Protein AF-J3HZH3-F1 (afdb_monomer_lite)

Sequence (90 aa):
MSNRCGLAALVALVLFGVLPDGASAGAMAGTAVRSIASAGDAAARFQAPIGHRQPRPSDIPLAAGPSSADSELRRLDEEIDRKLVICRGC

pLDDT: mean 70.46,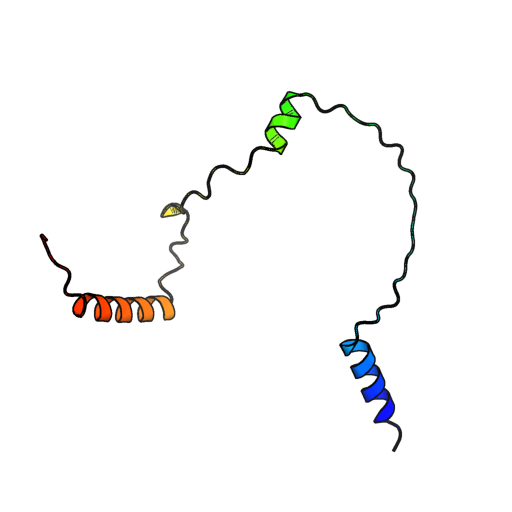 std 15.45, range [45.78, 96.56]

Secondary structure (DSSP, 8-state):
--SHHHHHHHHHHHHTT---------------------HHHHHHHT------PPPPGGGS-TT-PPPHHHHHHHHHHHHHHHH----S--

Radius of gyration: 30.52 Å; chains: 1; bounding box: 79×39×61 Å

Structure (mmCIF, N/CA/C/O backbone):
data_AF-J3HZH3-F1
#
_entry.id   AF-J3HZH3-F1
#
loop_
_atom_site.group_PDB
_atom_site.id
_atom_site.type_symbol
_atom_site.label_atom_id
_atom_site.label_alt_id
_atom_site.label_comp_id
_atom_site.label_asym_id
_atom_site.label_entity_id
_atom_site.label_seq_id
_atom_site.pdbx_PDB_ins_code
_atom_site.Cartn_x
_atom_site.Cartn_y
_atom_site.Cartn_z
_atom_site.occupancy
_atom_site.B_iso_or_equiv
_atom_site.auth_seq_id
_atom_site.auth_comp_id
_atom_site.auth_asym_id
_atom_site.auth_atom_id
_atom_site.pdbx_PDB_model_num
ATOM 1 N N . MET A 1 1 ? 54.145 19.946 19.213 1.00 52.47 1 MET A N 1
ATOM 2 C CA . MET A 1 1 ? 52.750 20.266 18.829 1.00 52.47 1 MET A CA 1
ATOM 3 C C . MET A 1 1 ? 52.731 20.769 17.385 1.00 52.47 1 MET A C 1
ATOM 5 O O . MET A 1 1 ? 52.700 21.969 17.184 1.00 52.47 1 MET A O 1
ATOM 9 N N . SER A 1 2 ? 52.814 19.879 16.384 1.00 59.69 2 SER A N 1
ATOM 10 C CA . SER A 1 2 ? 52.837 20.301 14.963 1.00 59.69 2 SER A CA 1
ATOM 11 C C . SER A 1 2 ? 52.023 19.410 14.010 1.00 59.69 2 SER A C 1
ATOM 13 O O . SER A 1 2 ? 51.904 19.704 12.831 1.00 59.69 2 SER A O 1
ATOM 15 N N . ASN A 1 3 ? 51.395 18.336 14.505 1.00 56.44 3 ASN A N 1
ATOM 16 C CA . ASN A 1 3 ? 50.717 17.363 13.629 1.00 56.44 3 ASN A CA 1
ATOM 17 C C . ASN A 1 3 ? 49.189 17.543 13.613 1.00 56.44 3 ASN A C 1
ATOM 19 O O . ASN A 1 3 ? 48.487 16.835 12.902 1.00 56.44 3 ASN A O 1
ATOM 23 N N . ARG A 1 4 ? 48.662 18.489 14.405 1.00 56.59 4 ARG A N 1
ATOM 24 C CA . ARG A 1 4 ? 47.218 18.762 14.520 1.00 56.59 4 ARG A CA 1
ATOM 25 C C . ARG A 1 4 ? 46.736 19.831 13.532 1.00 56.59 4 ARG A C 1
ATOM 27 O O . ARG A 1 4 ? 45.578 19.794 13.136 1.00 56.59 4 ARG A O 1
ATOM 34 N N . CYS A 1 5 ? 47.625 20.719 13.074 1.00 54.44 5 CYS A N 1
ATOM 35 C CA . CYS A 1 5 ? 47.285 21.729 12.065 1.00 54.44 5 CYS A CA 1
ATOM 36 C C . CYS A 1 5 ? 47.083 21.123 10.668 1.00 54.44 5 CYS A C 1
ATOM 38 O O . CYS A 1 5 ? 46.171 21.533 9.959 1.00 54.44 5 CYS A O 1
ATOM 40 N N . GLY A 1 6 ? 47.879 20.117 10.287 1.00 56.94 6 GLY A N 1
ATOM 41 C CA . GLY A 1 6 ? 47.766 19.489 8.963 1.00 56.94 6 GLY A CA 1
ATOM 42 C C . GLY A 1 6 ? 46.445 18.744 8.758 1.00 56.94 6 GLY A C 1
ATOM 43 O O . GLY A 1 6 ? 45.840 18.827 7.694 1.00 56.94 6 GLY A O 1
ATOM 44 N N . LEU A 1 7 ? 45.953 18.071 9.802 1.00 60.09 7 LEU A N 1
ATOM 45 C CA . LEU A 1 7 ? 44.710 17.302 9.730 1.00 60.09 7 LEU A CA 1
ATOM 46 C C . LEU A 1 7 ? 43.472 18.215 9.683 1.00 60.09 7 LEU A C 1
ATOM 48 O O . LEU A 1 7 ? 42.523 17.922 8.963 1.00 60.09 7 LEU A O 1
ATOM 52 N N . ALA A 1 8 ? 43.517 19.364 10.366 1.00 59.75 8 ALA A N 1
ATOM 53 C CA . ALA A 1 8 ? 42.467 20.380 10.288 1.00 59.75 8 ALA A CA 1
ATOM 54 C C . ALA A 1 8 ? 42.371 21.020 8.888 1.00 59.75 8 ALA A C 1
ATOM 56 O O . ALA A 1 8 ? 41.268 21.246 8.393 1.00 59.75 8 ALA A O 1
ATOM 57 N N . ALA A 1 9 ? 43.509 21.255 8.224 1.00 60.50 9 ALA A N 1
ATOM 58 C CA . ALA A 1 9 ? 43.538 21.814 6.872 1.00 60.50 9 ALA A CA 1
ATOM 59 C C . ALA A 1 9 ? 42.938 20.858 5.823 1.00 60.50 9 ALA A C 1
ATOM 61 O O . ALA A 1 9 ? 42.200 21.301 4.946 1.00 60.50 9 ALA A O 1
ATOM 62 N N . LEU A 1 10 ? 43.190 19.548 5.940 1.00 59.12 10 LEU A N 1
ATOM 63 C CA . LEU A 1 10 ? 42.619 18.541 5.034 1.00 59.12 10 LEU A CA 1
ATOM 64 C C . LEU A 1 10 ? 41.102 18.386 5.212 1.00 59.12 10 LEU A C 1
ATOM 66 O O . LEU A 1 10 ? 40.377 18.296 4.225 1.00 59.12 10 LEU A O 1
ATOM 70 N N . VAL A 1 11 ? 40.609 18.412 6.454 1.00 63.09 11 VAL A N 1
ATOM 71 C CA . VAL A 1 11 ? 39.166 18.350 6.748 1.00 63.09 11 VAL A CA 1
ATOM 72 C C . VAL A 1 11 ? 38.433 19.579 6.199 1.00 63.09 11 VAL A C 1
ATOM 74 O O . VAL A 1 11 ? 37.355 19.440 5.623 1.00 63.09 11 VAL A O 1
ATOM 77 N N . ALA A 1 12 ? 39.033 20.769 6.302 1.00 60.28 12 ALA A N 1
ATOM 78 C CA . ALA A 1 12 ? 38.468 21.990 5.729 1.00 60.28 12 ALA A CA 1
ATOM 79 C C . ALA A 1 12 ? 38.388 21.939 4.192 1.00 60.28 12 ALA A C 1
ATOM 81 O O . ALA A 1 12 ? 37.395 22.378 3.617 1.00 60.28 12 ALA A O 1
ATOM 82 N N . LEU A 1 13 ? 39.388 21.353 3.528 1.00 59.28 13 LEU A N 1
ATOM 83 C CA . LEU A 1 13 ? 39.429 21.230 2.066 1.00 59.28 13 LEU A CA 1
ATOM 84 C C . LEU A 1 13 ? 38.368 20.250 1.526 1.00 59.28 13 LEU A C 1
ATOM 86 O O . LEU A 1 13 ? 37.795 20.495 0.468 1.00 59.28 13 LEU A O 1
ATOM 90 N N . VAL A 1 14 ? 38.053 19.187 2.279 1.00 60.84 14 VAL A N 1
ATOM 91 C CA . VAL A 1 14 ? 36.988 18.221 1.940 1.00 60.84 14 VAL A CA 1
ATOM 92 C C . VAL A 1 14 ? 35.589 18.802 2.188 1.00 60.84 14 VAL A C 1
ATOM 94 O O . VAL A 1 14 ? 34.691 18.586 1.379 1.00 60.84 14 VAL A O 1
ATOM 97 N N . LEU A 1 15 ? 35.395 19.565 3.271 1.00 59.84 15 LEU A N 1
ATOM 98 C CA . LEU A 1 15 ? 34.092 20.153 3.625 1.00 59.84 15 LEU A CA 1
ATOM 99 C C . LEU A 1 15 ? 33.684 21.338 2.738 1.00 59.84 15 LEU A C 1
ATOM 101 O O . LEU A 1 15 ? 32.491 21.560 2.553 1.00 59.84 15 LEU A O 1
ATOM 105 N N . PHE A 1 16 ? 34.645 22.085 2.186 1.00 58.03 16 PHE A N 1
ATOM 106 C CA . PHE A 1 16 ? 34.367 23.250 1.335 1.00 58.03 16 PHE A CA 1
ATOM 107 C C . PHE A 1 16 ? 34.353 22.957 -0.171 1.00 58.03 16 PHE A C 1
ATOM 109 O O . PHE A 1 16 ? 34.134 23.878 -0.954 1.00 58.03 16 PHE A O 1
ATOM 116 N N . GLY A 1 17 ? 34.546 21.702 -0.594 1.00 57.31 17 GLY A N 1
ATOM 117 C CA . GLY A 1 17 ? 34.285 21.279 -1.976 1.00 57.31 17 GLY A CA 1
ATOM 118 C C . GLY A 1 17 ? 35.064 22.038 -3.058 1.00 57.31 17 GLY A C 1
ATOM 119 O O . GLY A 1 17 ? 34.612 22.092 -4.199 1.00 57.31 17 GLY A O 1
ATOM 120 N N . VAL A 1 18 ? 36.221 22.626 -2.735 1.00 58.56 18 VAL A N 1
ATOM 121 C CA . VAL A 1 18 ? 37.058 23.312 -3.727 1.00 58.56 18 VAL A CA 1
ATOM 122 C C . VAL A 1 18 ? 37.910 22.267 -4.441 1.00 58.56 18 VAL A C 1
ATOM 124 O O . VAL A 1 18 ? 39.077 22.052 -4.114 1.00 58.56 18 VAL A O 1
ATOM 127 N N . LEU A 1 19 ? 37.307 21.579 -5.409 1.00 56.31 19 LEU A N 1
ATOM 128 C CA . LEU A 1 19 ? 38.079 20.910 -6.447 1.00 56.31 19 LEU A CA 1
ATOM 129 C C . LEU A 1 19 ? 38.655 22.000 -7.368 1.00 56.31 19 LEU A C 1
ATOM 131 O O . LEU A 1 19 ? 37.912 22.892 -7.778 1.00 56.31 19 LEU A O 1
ATOM 135 N N . PRO A 1 20 ? 39.950 21.964 -7.724 1.00 54.94 20 PRO A N 1
ATOM 136 C CA . PRO A 1 20 ? 40.427 22.736 -8.857 1.00 54.94 20 PRO A CA 1
ATOM 137 C C . PRO A 1 20 ? 39.758 22.181 -10.120 1.00 54.94 20 PRO A C 1
ATOM 139 O O . PRO A 1 20 ? 40.003 21.039 -10.514 1.00 54.94 20 PRO A O 1
ATOM 142 N N . ASP A 1 21 ? 38.895 22.994 -10.725 1.00 49.25 21 ASP A N 1
ATOM 143 C CA . ASP A 1 21 ? 38.297 22.762 -12.037 1.00 49.25 21 ASP A CA 1
ATOM 144 C C . ASP A 1 21 ? 39.418 22.659 -13.084 1.00 49.25 21 ASP A C 1
ATOM 146 O O . ASP A 1 21 ? 39.940 23.648 -13.604 1.00 49.25 21 ASP A O 1
ATOM 150 N N . GLY A 1 22 ? 39.851 21.431 -13.357 1.00 51.28 22 GLY A N 1
ATOM 151 C CA . GLY A 1 22 ? 40.757 21.106 -14.449 1.00 51.28 22 GLY A CA 1
ATOM 152 C C . GLY A 1 22 ? 40.008 21.151 -15.776 1.00 51.28 22 GLY A C 1
ATOM 153 O O . GLY A 1 22 ? 39.707 20.110 -16.356 1.00 51.28 22 GLY A O 1
ATOM 154 N N . ALA A 1 23 ? 39.699 22.351 -16.264 1.00 49.34 23 ALA A N 1
ATOM 155 C CA . ALA A 1 23 ? 39.118 22.555 -17.585 1.00 49.34 23 ALA A CA 1
ATOM 156 C C . ALA A 1 23 ? 40.157 22.243 -18.679 1.00 49.34 23 ALA A C 1
ATOM 158 O O . ALA A 1 23 ? 40.923 23.106 -19.100 1.00 49.34 23 ALA A O 1
ATOM 159 N N . SER A 1 24 ? 40.176 21.003 -19.172 1.00 51.50 24 SER A N 1
ATOM 160 C CA . SER A 1 24 ? 40.774 20.685 -20.473 1.00 51.50 24 SER A CA 1
ATOM 161 C C . SER A 1 24 ? 39.666 20.632 -21.525 1.00 51.50 24 SER A C 1
ATOM 163 O O . SER A 1 24 ? 39.021 19.612 -21.755 1.00 51.50 24 SER A O 1
ATOM 165 N N . ALA A 1 25 ? 39.414 21.778 -22.159 1.00 45.97 25 ALA A N 1
ATOM 166 C CA . ALA A 1 25 ? 38.557 21.869 -23.333 1.00 45.97 25 ALA A CA 1
ATOM 167 C C . ALA A 1 25 ? 39.287 21.268 -24.547 1.00 45.97 25 ALA A C 1
ATOM 169 O O . ALA A 1 25 ? 39.933 21.969 -25.324 1.00 45.97 25 ALA A O 1
ATOM 170 N N . GLY A 1 26 ? 39.204 19.948 -24.705 1.00 51.94 26 GLY A N 1
ATOM 171 C CA . GLY A 1 26 ? 39.555 19.271 -25.949 1.00 51.94 26 GLY A CA 1
ATOM 172 C C . GLY A 1 26 ? 38.462 19.500 -26.990 1.00 51.94 26 GLY A C 1
ATOM 173 O O . GLY A 1 26 ? 37.506 18.733 -27.067 1.00 51.94 26 GLY A O 1
ATOM 174 N N . ALA A 1 27 ? 38.584 20.558 -27.792 1.00 45.78 27 ALA A N 1
ATOM 175 C CA . ALA A 1 27 ? 37.708 20.784 -28.937 1.00 45.78 27 ALA A CA 1
ATOM 176 C C . ALA A 1 27 ? 38.092 19.830 -30.084 1.00 45.78 27 ALA A C 1
ATOM 178 O O . ALA A 1 27 ? 38.858 20.180 -30.978 1.00 45.78 27 ALA A O 1
ATOM 179 N N . MET A 1 28 ? 37.557 18.608 -30.068 1.00 51.22 28 MET A N 1
ATOM 180 C CA . MET A 1 28 ? 37.504 17.773 -31.269 1.00 51.22 28 MET A CA 1
ATOM 181 C C . MET A 1 28 ? 36.356 18.289 -32.138 1.00 51.22 28 MET A C 1
ATOM 183 O O . MET A 1 28 ? 35.187 17.990 -31.895 1.00 51.22 28 MET A O 1
ATOM 187 N N . ALA A 1 29 ? 36.693 19.096 -33.145 1.00 49.09 29 ALA A N 1
ATOM 188 C CA . ALA A 1 29 ? 35.780 19.483 -34.211 1.00 49.09 29 ALA A CA 1
ATOM 189 C C . ALA A 1 29 ? 35.465 18.253 -35.080 1.00 49.09 29 ALA A C 1
ATOM 191 O O . ALA A 1 29 ? 36.042 18.044 -36.143 1.00 49.09 29 ALA A O 1
ATOM 192 N N . GLY A 1 30 ? 34.559 17.405 -34.595 1.00 49.78 30 GLY A N 1
ATOM 193 C CA . GLY A 1 30 ? 33.944 16.356 -35.392 1.00 49.78 30 GLY A CA 1
ATOM 194 C C . GLY A 1 30 ? 32.975 16.991 -36.381 1.00 49.78 30 GLY A C 1
ATOM 195 O O . GLY A 1 30 ? 31.970 17.581 -35.983 1.00 49.78 30 GLY A O 1
ATOM 196 N N . THR A 1 31 ? 33.275 16.889 -37.674 1.00 54.06 31 THR A N 1
ATOM 197 C CA . THR A 1 31 ? 32.358 17.255 -38.755 1.00 54.06 31 THR A CA 1
ATOM 198 C C . THR A 1 31 ? 31.087 16.414 -38.632 1.00 54.06 31 THR A C 1
ATOM 200 O O . THR A 1 31 ? 31.048 15.249 -39.022 1.00 54.06 31 THR A O 1
ATOM 203 N N . ALA A 1 32 ? 30.043 16.992 -38.042 1.00 55.69 32 ALA A N 1
ATOM 204 C CA . ALA A 1 32 ? 28.759 16.332 -37.885 1.00 55.69 32 ALA A CA 1
ATOM 205 C C . ALA A 1 32 ? 28.037 16.287 -39.238 1.00 55.69 32 ALA A C 1
ATOM 207 O O . ALA A 1 32 ? 27.401 17.256 -39.658 1.00 55.69 32 ALA A O 1
ATOM 208 N N . VAL A 1 33 ? 28.111 15.141 -39.916 1.00 56.91 33 VAL A N 1
ATOM 209 C CA . VAL A 1 33 ? 27.163 14.797 -40.978 1.00 56.91 33 VAL A CA 1
ATOM 210 C C . VAL A 1 33 ? 25.786 14.683 -40.324 1.00 56.91 33 VAL A C 1
ATOM 212 O O . VAL A 1 33 ? 25.487 13.719 -39.620 1.00 56.91 33 VAL A O 1
ATOM 215 N N . ARG A 1 34 ? 24.942 15.702 -40.514 1.00 60.16 34 ARG A N 1
ATOM 216 C CA . ARG A 1 34 ? 23.535 15.655 -40.111 1.00 60.16 34 ARG A CA 1
ATOM 217 C C . ARG A 1 34 ? 22.799 14.696 -41.042 1.00 60.16 34 ARG A C 1
ATOM 219 O O . ARG A 1 34 ? 22.390 15.079 -42.133 1.00 60.16 34 ARG A O 1
ATOM 226 N N . SER A 1 35 ? 22.621 13.455 -40.597 1.00 65.94 35 SER A N 1
ATOM 227 C CA . SER A 1 35 ? 21.622 12.570 -41.190 1.00 65.94 35 SER A CA 1
ATOM 228 C C . SER A 1 35 ? 20.239 13.130 -40.860 1.00 65.94 35 SER A C 1
ATOM 230 O O . SER A 1 35 ? 19.886 13.315 -39.692 1.00 65.94 35 SER A O 1
ATOM 232 N N . ILE A 1 36 ? 19.486 13.481 -41.900 1.00 61.31 36 ILE A N 1
ATOM 233 C CA . ILE A 1 36 ? 18.111 13.960 -41.790 1.00 61.31 36 ILE A CA 1
ATOM 234 C C . ILE A 1 36 ? 17.273 12.743 -41.405 1.00 61.31 36 ILE A C 1
ATOM 236 O O . ILE A 1 36 ? 17.022 11.864 -42.227 1.00 61.31 36 ILE A O 1
ATOM 240 N N . ALA A 1 37 ? 16.906 12.647 -40.128 1.00 62.47 37 ALA A N 1
ATOM 241 C CA . ALA A 1 37 ? 16.017 11.596 -39.662 1.00 62.47 37 ALA A CA 1
ATOM 242 C C . ALA A 1 37 ? 14.699 11.662 -40.448 1.00 62.47 37 ALA A C 1
ATOM 244 O O . ALA A 1 37 ? 14.070 12.719 -40.524 1.00 62.47 37 ALA A O 1
ATOM 245 N N . SER A 1 38 ? 14.302 10.534 -41.039 1.00 61.50 38 SER A N 1
ATOM 246 C CA . SER A 1 38 ? 13.021 10.389 -41.730 1.00 61.50 38 SER A CA 1
ATOM 247 C C . SER A 1 38 ? 11.876 10.769 -40.785 1.00 61.50 38 SER A C 1
ATOM 249 O O . SER A 1 38 ? 11.911 10.433 -39.602 1.00 61.50 38 SER A O 1
ATOM 251 N N . ALA A 1 39 ? 10.860 11.470 -41.292 1.00 60.00 39 ALA A N 1
ATOM 252 C CA . ALA A 1 39 ? 9.766 12.042 -40.498 1.00 60.00 39 ALA A CA 1
ATOM 253 C C . ALA A 1 39 ? 9.015 11.018 -39.615 1.00 60.00 39 ALA A C 1
ATOM 255 O O . ALA A 1 39 ? 8.439 11.399 -38.598 1.00 60.00 39 ALA A O 1
ATOM 256 N N . GLY A 1 40 ? 9.067 9.721 -39.947 1.00 57.38 40 GLY A N 1
ATOM 257 C CA . GLY A 1 40 ? 8.504 8.649 -39.114 1.00 57.38 40 GLY A CA 1
ATOM 258 C C . GLY A 1 40 ? 9.272 8.392 -37.811 1.00 57.38 40 GLY A C 1
ATOM 259 O O . GLY A 1 40 ? 8.700 7.934 -36.828 1.00 57.38 40 GLY A O 1
ATOM 260 N N . ASP A 1 41 ? 10.552 8.746 -37.776 1.00 56.47 41 ASP A N 1
ATOM 261 C CA . ASP A 1 41 ? 11.464 8.460 -36.672 1.00 56.47 41 ASP A CA 1
ATOM 262 C C . ASP A 1 41 ? 11.456 9.580 -35.616 1.00 56.47 41 ASP A C 1
ATOM 264 O O . ASP A 1 41 ? 11.799 9.365 -34.457 1.00 56.47 41 ASP A O 1
ATOM 268 N N . ALA A 1 42 ? 11.020 10.789 -35.991 1.00 59.97 42 ALA A N 1
ATOM 269 C CA . ALA A 1 42 ? 10.837 11.907 -35.067 1.00 59.97 42 ALA A CA 1
ATOM 270 C C . ALA A 1 42 ? 9.601 11.718 -34.172 1.00 59.97 42 ALA A C 1
ATOM 272 O O . ALA A 1 42 ? 9.647 12.064 -32.995 1.00 59.97 42 ALA A O 1
ATOM 273 N N . ALA A 1 43 ? 8.523 11.126 -34.699 1.00 60.66 43 ALA A N 1
ATOM 274 C CA . ALA A 1 43 ? 7.284 10.904 -33.951 1.00 60.66 43 ALA A CA 1
ATOM 275 C C . ALA A 1 43 ? 7.456 9.893 -32.799 1.00 60.66 43 ALA A C 1
ATOM 277 O O . ALA A 1 43 ? 6.917 10.098 -31.715 1.00 60.66 43 ALA A O 1
ATOM 278 N N . ALA A 1 44 ? 8.271 8.850 -32.993 1.00 62.12 44 ALA A N 1
ATOM 279 C CA . ALA A 1 44 ? 8.533 7.831 -31.973 1.00 62.12 44 ALA A CA 1
ATOM 280 C C . ALA A 1 44 ? 9.387 8.340 -30.793 1.00 62.12 44 ALA A C 1
ATOM 282 O O . ALA A 1 44 ? 9.286 7.817 -29.686 1.00 62.12 44 ALA A O 1
ATOM 283 N N . ARG A 1 45 ? 10.210 9.380 -30.998 1.00 65.25 45 ARG A N 1
ATOM 284 C CA . ARG A 1 45 ? 11.126 9.929 -29.973 1.00 65.25 45 ARG A CA 1
ATOM 285 C C . ARG A 1 45 ? 10.429 10.776 -28.909 1.00 65.25 45 ARG A C 1
ATOM 287 O O . ARG A 1 45 ? 10.992 10.975 -27.838 1.00 65.25 45 ARG A O 1
ATOM 294 N N . PHE A 1 46 ? 9.233 11.284 -29.206 1.00 71.44 46 PHE A N 1
ATOM 295 C CA . PHE A 1 46 ? 8.456 12.144 -28.304 1.00 71.44 46 PHE A CA 1
ATOM 296 C C . PHE A 1 46 ? 7.248 11.435 -27.688 1.00 71.44 46 PHE A C 1
ATOM 298 O O . PHE A 1 46 ? 6.473 12.054 -26.958 1.00 71.44 46 PHE A O 1
ATOM 305 N N . GLN A 1 47 ? 7.072 10.140 -27.957 1.00 74.06 47 GLN A N 1
ATOM 306 C CA . GLN A 1 47 ? 6.006 9.374 -27.338 1.00 74.06 47 GLN A CA 1
ATOM 307 C C . GLN A 1 47 ? 6.418 9.004 -25.911 1.00 74.06 47 GLN A C 1
ATOM 309 O O . GLN A 1 47 ? 7.272 8.144 -25.699 1.00 74.06 47 GLN A O 1
ATOM 314 N N . ALA A 1 48 ? 5.818 9.676 -24.923 1.00 74.62 48 ALA A N 1
ATOM 315 C CA . ALA A 1 48 ? 5.993 9.309 -23.524 1.00 74.62 48 ALA A CA 1
ATOM 316 C C . ALA A 1 48 ? 5.614 7.826 -23.338 1.00 74.62 48 ALA A C 1
ATOM 318 O O . ALA A 1 48 ? 4.613 7.393 -23.922 1.00 74.62 48 ALA A O 1
ATOM 319 N N . PRO A 1 49 ? 6.375 7.041 -22.552 1.00 74.38 49 PRO A N 1
ATOM 320 C CA . PRO A 1 49 ? 6.063 5.639 -22.313 1.00 74.38 49 PRO A CA 1
ATOM 321 C C . PRO A 1 49 ? 4.622 5.490 -21.815 1.00 74.38 49 PRO A C 1
ATOM 323 O O . PRO A 1 49 ? 4.283 5.902 -20.704 1.00 74.38 49 PRO A O 1
ATOM 326 N N . ILE A 1 50 ? 3.752 4.921 -22.650 1.00 71.44 50 ILE A N 1
ATOM 327 C CA . ILE A 1 50 ? 2.368 4.665 -22.262 1.00 71.44 50 ILE A CA 1
ATOM 328 C C . ILE A 1 50 ? 2.354 3.387 -21.431 1.00 71.44 50 ILE A C 1
ATOM 330 O O . ILE A 1 50 ? 2.461 2.280 -21.957 1.00 71.44 50 ILE A O 1
ATOM 334 N N . GLY A 1 51 ? 2.178 3.560 -20.123 1.00 68.12 51 GLY A N 1
ATOM 335 C CA . GLY A 1 51 ? 1.843 2.483 -19.204 1.00 68.12 51 GLY A CA 1
ATOM 336 C C . GLY A 1 51 ? 2.906 2.229 -18.148 1.00 68.12 51 GLY A C 1
ATOM 337 O O . GLY A 1 51 ? 3.719 1.321 -18.286 1.00 68.12 51 GLY A O 1
ATOM 338 N N . HIS A 1 52 ? 2.769 2.900 -17.004 1.00 70.81 52 HIS A N 1
ATOM 339 C CA . HIS A 1 52 ? 3.007 2.208 -15.738 1.00 70.81 52 HIS A CA 1
ATOM 340 C C . HIS A 1 52 ? 1.860 1.210 -15.569 1.00 70.81 52 HIS A C 1
ATOM 342 O O . HIS A 1 52 ? 0.874 1.480 -14.882 1.00 70.81 52 HIS A O 1
ATOM 348 N N . ARG A 1 53 ? 1.910 0.093 -16.310 1.00 80.19 53 ARG A N 1
ATOM 349 C CA 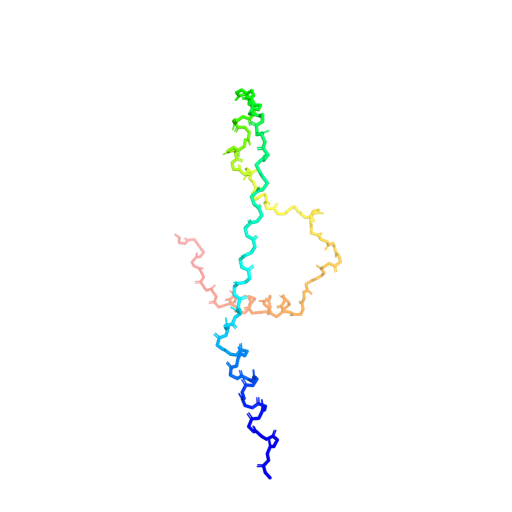. ARG A 1 53 ? 0.956 -0.985 -16.056 1.00 80.19 53 ARG A CA 1
ATOM 350 C C . ARG A 1 53 ? 1.195 -1.437 -14.621 1.00 80.19 53 ARG A C 1
ATOM 352 O O . ARG A 1 53 ? 2.340 -1.642 -14.229 1.00 80.19 53 ARG A O 1
ATOM 359 N N . GLN A 1 54 ? 0.117 -1.551 -13.852 1.00 84.75 54 GLN A N 1
ATOM 360 C CA . GLN A 1 54 ? 0.187 -2.169 -12.535 1.00 84.75 54 GLN A CA 1
ATOM 361 C C . GLN A 1 54 ? 0.780 -3.579 -12.697 1.00 84.75 54 GLN 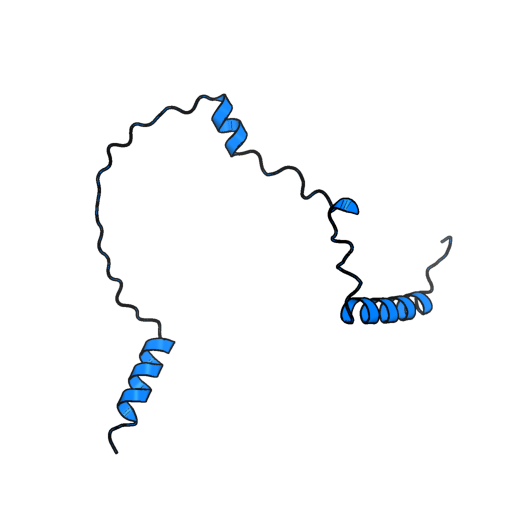A C 1
ATOM 363 O O . GLN A 1 54 ? 0.369 -4.275 -13.638 1.00 84.75 54 GLN A O 1
ATOM 368 N N . PRO A 1 55 ? 1.741 -3.982 -11.845 1.00 87.00 55 PRO A N 1
ATOM 369 C CA . PRO A 1 55 ? 2.309 -5.321 -11.885 1.00 87.00 55 PRO A CA 1
ATOM 370 C C . PRO A 1 55 ? 1.200 -6.365 -11.857 1.00 87.00 55 PRO A C 1
ATOM 372 O O . PRO A 1 55 ? 0.271 -6.296 -11.048 1.00 87.00 55 PRO A O 1
ATOM 375 N N . ARG A 1 56 ? 1.277 -7.335 -12.762 1.00 86.12 56 ARG A N 1
ATOM 376 C CA . ARG A 1 56 ? 0.419 -8.513 -12.707 1.00 86.12 56 ARG A CA 1
ATOM 377 C C . ARG A 1 56 ? 0.928 -9.434 -11.599 1.00 86.12 56 ARG A C 1
ATOM 379 O O . ARG A 1 56 ? 2.107 -9.387 -11.261 1.00 86.12 56 ARG A O 1
ATOM 386 N N . PRO A 1 57 ? 0.093 -10.352 -11.089 1.00 83.44 57 PRO A N 1
ATOM 387 C CA . PRO A 1 57 ? 0.553 -11.357 -10.132 1.00 83.44 57 PRO A CA 1
ATOM 388 C C . PRO A 1 57 ? 1.758 -12.177 -10.628 1.00 83.44 57 PRO A C 1
ATOM 390 O O . PRO A 1 57 ? 2.588 -12.577 -9.825 1.00 83.44 57 PRO A O 1
ATOM 393 N N . SER A 1 58 ? 1.884 -12.384 -11.946 1.00 84.31 58 SER A N 1
ATOM 394 C CA . SER A 1 58 ? 3.041 -13.038 -12.581 1.00 84.31 58 SER A CA 1
ATOM 395 C C . SER A 1 58 ? 4.343 -12.240 -12.498 1.00 84.31 58 SER A C 1
ATOM 397 O O . SER A 1 58 ? 5.416 -12.817 -12.639 1.00 84.31 58 SER A O 1
ATOM 399 N N . ASP A 1 59 ? 4.246 -10.925 -12.312 1.00 84.94 59 ASP A N 1
ATOM 400 C CA . ASP A 1 59 ? 5.380 -10.001 -12.298 1.00 84.94 59 ASP A CA 1
ATOM 401 C C . ASP A 1 59 ? 5.956 -9.851 -10.876 1.00 84.94 59 ASP A C 1
ATOM 403 O O . ASP A 1 59 ? 7.008 -9.241 -10.688 1.00 84.94 59 ASP A O 1
ATOM 407 N N . ILE A 1 60 ? 5.272 -10.414 -9.871 1.00 82.38 60 ILE A N 1
ATOM 408 C CA . ILE A 1 60 ? 5.682 -10.413 -8.467 1.00 82.38 60 ILE A CA 1
ATOM 409 C C . ILE A 1 60 ? 6.399 -11.740 -8.169 1.00 82.38 60 ILE A C 1
ATOM 411 O O . ILE A 1 60 ? 5.805 -12.808 -8.336 1.00 82.38 60 ILE A O 1
ATOM 415 N N . PRO A 1 61 ? 7.662 -11.722 -7.705 1.00 84.31 61 PRO A N 1
ATOM 416 C CA . PRO A 1 61 ? 8.366 -12.943 -7.331 1.00 84.31 61 PRO A CA 1
ATOM 417 C C . PRO A 1 61 ? 7.628 -13.702 -6.218 1.00 84.31 61 PRO A C 1
ATOM 419 O O . PRO A 1 61 ? 7.449 -13.171 -5.127 1.00 84.31 61 PRO A O 1
ATOM 422 N N . LEU A 1 62 ? 7.270 -14.974 -6.443 1.00 73.25 62 LEU A N 1
ATOM 423 C CA . LEU A 1 62 ? 6.590 -15.807 -5.429 1.00 73.25 62 LEU A CA 1
ATOM 424 C C . LEU A 1 62 ? 7.417 -16.000 -4.144 1.00 73.25 62 LEU A C 1
ATOM 426 O O . LEU A 1 62 ? 6.863 -16.289 -3.089 1.00 73.25 62 LEU A O 1
ATOM 430 N N . ALA A 1 63 ? 8.741 -15.861 -4.235 1.00 71.94 63 ALA A N 1
ATOM 431 C CA . ALA A 1 63 ? 9.649 -15.977 -3.096 1.00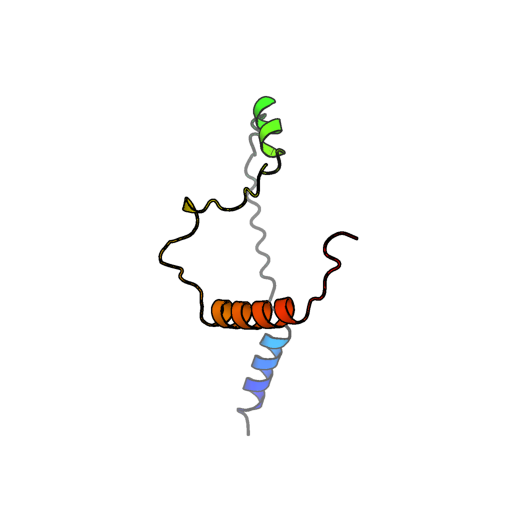 71.94 63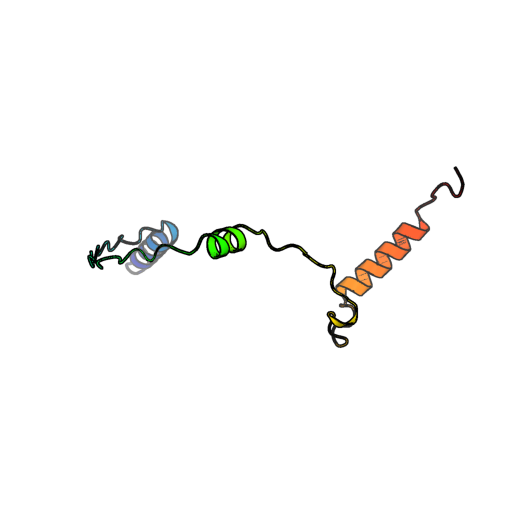 ALA A CA 1
ATOM 432 C C . ALA A 1 63 ? 9.648 -14.732 -2.188 1.00 71.94 63 ALA A C 1
ATOM 434 O O . ALA A 1 63 ? 10.152 -14.799 -1.068 1.00 71.94 63 ALA A O 1
ATOM 435 N N . ALA A 1 64 ? 9.081 -13.611 -2.645 1.00 70.12 64 ALA A N 1
ATOM 436 C CA . ALA A 1 64 ? 8.868 -12.430 -1.822 1.00 70.12 64 ALA A CA 1
ATOM 437 C C . ALA A 1 64 ? 7.585 -12.629 -1.001 1.00 70.12 64 ALA A C 1
ATOM 439 O O . ALA A 1 64 ? 6.531 -12.071 -1.296 1.00 70.12 64 ALA A O 1
ATOM 440 N N . GLY A 1 65 ? 7.662 -13.495 0.012 1.00 74.38 65 GLY A N 1
ATOM 441 C CA . GLY A 1 65 ? 6.649 -13.527 1.062 1.00 74.38 65 GLY A CA 1
ATOM 442 C C . GLY A 1 65 ? 6.564 -12.170 1.779 1.00 74.38 65 GLY A C 1
ATOM 443 O O . GLY A 1 65 ? 7.484 -11.355 1.656 1.00 74.38 65 GLY A O 1
ATOM 444 N N . PRO A 1 66 ? 5.484 -11.911 2.534 1.00 78.44 66 PRO A N 1
ATOM 445 C CA . PRO A 1 66 ? 5.357 -10.671 3.290 1.00 78.44 66 PRO A CA 1
ATOM 446 C C . PRO A 1 66 ? 6.538 -10.527 4.251 1.00 78.44 66 PRO A C 1
ATOM 448 O O . PRO A 1 66 ? 6.898 -11.466 4.967 1.00 78.44 66 PRO A O 1
ATOM 451 N N . SER A 1 67 ? 7.144 -9.344 4.267 1.00 88.12 67 SER A N 1
ATOM 452 C CA . SER A 1 67 ? 8.178 -9.014 5.237 1.00 88.12 67 SER A CA 1
ATOM 453 C C . SER A 1 67 ? 7.597 -8.964 6.659 1.00 88.12 67 SER A C 1
ATOM 455 O O . SER A 1 67 ? 6.378 -8.953 6.877 1.00 88.12 67 SER A O 1
ATOM 457 N N . SER A 1 68 ? 8.471 -8.912 7.668 1.00 90.12 68 SER A N 1
ATOM 458 C CA . SER A 1 68 ? 8.038 -8.667 9.049 1.00 90.12 68 SER A CA 1
ATOM 459 C C . SER A 1 68 ? 7.289 -7.337 9.178 1.00 90.12 68 SER A C 1
ATOM 461 O O . SER A 1 68 ? 6.293 -7.274 9.896 1.00 90.12 68 SER A O 1
ATOM 463 N N . ALA A 1 69 ? 7.717 -6.315 8.430 1.00 91.62 69 ALA A N 1
ATOM 464 C CA . ALA A 1 69 ? 7.049 -5.021 8.367 1.00 91.62 69 ALA A CA 1
ATOM 465 C C . ALA A 1 69 ? 5.646 -5.133 7.749 1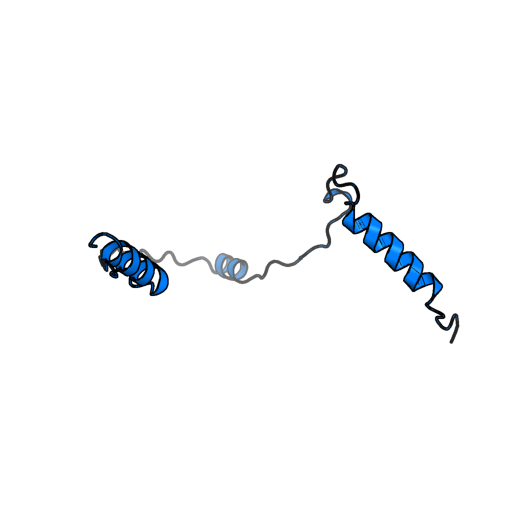.00 91.62 69 ALA A C 1
ATOM 467 O O . ALA A 1 69 ? 4.693 -4.611 8.318 1.00 91.62 69 ALA A O 1
ATOM 468 N N . ASP A 1 70 ? 5.483 -5.883 6.653 1.00 92.50 70 ASP A N 1
ATOM 469 C CA . ASP A 1 70 ? 4.162 -6.109 6.040 1.00 92.50 70 ASP A CA 1
ATOM 470 C C . ASP A 1 70 ? 3.210 -6.831 7.000 1.00 92.50 70 ASP A C 1
ATOM 472 O O . ASP A 1 70 ? 2.016 -6.540 7.058 1.00 92.50 70 ASP A O 1
ATOM 476 N N . SER A 1 71 ? 3.742 -7.759 7.798 1.00 92.31 71 SER A N 1
ATOM 477 C CA . SER A 1 71 ? 2.965 -8.486 8.804 1.00 92.31 71 SER A CA 1
ATOM 478 C C . SER A 1 71 ? 2.496 -7.579 9.944 1.00 92.31 71 SER A C 1
ATOM 480 O O . SER A 1 71 ? 1.377 -7.731 10.434 1.00 92.31 71 SER A O 1
ATOM 482 N N . GLU A 1 72 ? 3.339 -6.639 10.373 1.00 95.62 72 GLU A N 1
ATOM 483 C CA . GLU A 1 72 ? 2.991 -5.638 11.383 1.00 95.62 72 GLU A CA 1
ATOM 484 C C . GLU A 1 72 ? 1.956 -4.644 10.850 1.00 95.62 72 GLU A C 1
ATOM 486 O O . GLU A 1 72 ? 0.939 -4.418 11.505 1.00 95.62 72 GLU A O 1
ATOM 491 N N . LEU A 1 73 ? 2.151 -4.139 9.627 1.00 96.44 73 LEU A N 1
ATOM 492 C CA . LEU A 1 73 ? 1.186 -3.271 8.951 1.00 96.44 73 LEU A CA 1
ATOM 493 C C . LEU A 1 73 ? -0.187 -3.933 8.857 1.00 96.44 73 LEU A C 1
ATOM 495 O O . LEU A 1 73 ? -1.190 -3.310 9.187 1.00 96.44 73 LEU A O 1
ATOM 499 N N . ARG A 1 74 ? -0.234 -5.220 8.504 1.00 95.25 74 ARG A N 1
ATOM 500 C CA . ARG A 1 74 ? -1.488 -5.973 8.414 1.00 95.25 74 ARG A CA 1
ATOM 501 C C . ARG A 1 74 ? -2.208 -6.093 9.762 1.00 95.25 74 ARG A C 1
ATOM 503 O O . ARG A 1 74 ? -3.427 -5.980 9.809 1.00 95.25 74 ARG A O 1
ATOM 510 N N . ARG A 1 75 ? -1.472 -6.265 10.867 1.00 96.50 75 ARG A N 1
ATOM 511 C CA . ARG A 1 75 ? -2.056 -6.275 12.224 1.00 96.50 75 ARG A CA 1
ATOM 512 C C . ARG A 1 75 ? -2.651 -4.921 12.607 1.00 96.50 75 ARG A C 1
ATOM 514 O O . ARG A 1 75 ? -3.702 -4.882 13.244 1.00 96.50 75 ARG A O 1
ATOM 521 N N . LEU A 1 76 ? -1.969 -3.833 12.252 1.00 96.56 76 LEU A N 1
ATOM 522 C CA . LEU A 1 76 ? -2.448 -2.475 12.509 1.00 96.56 76 LEU A CA 1
ATOM 523 C C . LEU A 1 76 ? -3.700 -2.169 11.683 1.00 96.56 76 LEU A C 1
ATOM 525 O O . LEU A 1 76 ? -4.654 -1.609 12.217 1.00 96.56 76 LEU A O 1
ATOM 529 N N . ASP A 1 77 ? -3.727 -2.598 10.424 1.00 96.19 77 ASP A N 1
ATOM 530 C CA . ASP A 1 77 ? -4.876 -2.437 9.530 1.00 96.19 77 ASP A CA 1
ATOM 531 C C . ASP A 1 77 ? -6.115 -3.161 10.085 1.00 96.19 77 ASP A C 1
ATOM 533 O O . ASP A 1 77 ? -7.177 -2.563 10.245 1.00 96.19 77 ASP A O 1
ATOM 537 N N . GLU A 1 78 ? -5.951 -4.405 10.550 1.00 95.44 78 GLU A N 1
ATOM 538 C CA . GLU A 1 78 ? -7.010 -5.163 11.234 1.00 95.44 78 GLU A CA 1
ATOM 539 C C . GLU A 1 78 ? -7.494 -4.486 12.532 1.00 95.44 78 GLU A C 1
ATOM 541 O O . GLU A 1 78 ? -8.649 -4.628 12.945 1.00 95.44 78 GLU A O 1
ATOM 546 N N . GLU A 1 79 ? -6.623 -3.769 13.245 1.00 96.56 79 GLU A N 1
ATOM 547 C CA . GLU A 1 79 ? -7.028 -2.975 14.405 1.00 96.56 79 GLU A CA 1
ATOM 548 C C . GLU A 1 79 ? -7.830 -1.734 14.009 1.00 96.56 79 GLU A C 1
ATOM 550 O O . GLU A 1 79 ? -8.824 -1.421 14.670 1.00 96.56 79 GLU A O 1
ATOM 555 N N . ILE A 1 80 ? -7.424 -1.050 12.941 1.00 94.69 80 ILE A N 1
ATOM 556 C CA . ILE A 1 80 ? -8.123 0.123 12.419 1.00 94.69 80 ILE A CA 1
ATOM 557 C C . ILE A 1 80 ? -9.505 -0.282 11.912 1.00 94.69 80 ILE A C 1
ATOM 559 O O . ILE A 1 80 ? -10.492 0.300 12.354 1.00 94.69 80 ILE A O 1
ATOM 563 N N . ASP A 1 81 ? -9.609 -1.328 11.096 1.00 92.25 81 ASP A N 1
ATOM 564 C CA . ASP A 1 81 ? -10.878 -1.813 10.544 1.00 92.25 81 ASP A CA 1
ATOM 565 C C . ASP A 1 81 ? -11.905 -2.160 11.627 1.00 92.25 81 ASP A C 1
ATOM 567 O O . ASP A 1 81 ? -13.097 -1.888 11.477 1.00 92.25 81 ASP A O 1
ATOM 571 N N . ARG A 1 82 ? -11.454 -2.690 12.772 1.00 91.38 82 ARG A N 1
ATOM 572 C CA . ARG A 1 82 ? -12.325 -2.941 13.935 1.00 91.38 82 ARG A CA 1
ATOM 573 C C . ARG A 1 82 ? -12.883 -1.662 14.561 1.00 91.38 82 ARG A C 1
ATOM 575 O O . ARG A 1 82 ? -13.936 -1.712 15.194 1.00 91.38 82 ARG A O 1
ATOM 582 N N . LYS A 1 83 ? -12.181 -0.536 14.420 1.00 91.94 83 LYS A N 1
ATOM 583 C CA . LYS A 1 83 ? -12.574 0.784 14.940 1.00 91.94 83 LYS A CA 1
ATOM 584 C C . LYS A 1 83 ? -13.380 1.598 13.925 1.00 91.94 83 LYS A C 1
ATOM 586 O O . LYS A 1 83 ? -14.081 2.528 14.324 1.00 91.94 83 LYS A O 1
ATOM 591 N N . LEU A 1 84 ? -13.304 1.273 12.635 1.00 89.25 84 LEU A N 1
ATOM 592 C CA . LEU A 1 84 ? -14.034 1.975 11.583 1.00 89.25 84 LEU A CA 1
ATOM 593 C C . LEU A 1 84 ? -15.521 1.580 11.586 1.00 89.25 84 LEU A C 1
ATOM 595 O O . LEU A 1 84 ? -15.942 0.607 10.962 1.00 89.25 84 LEU A O 1
ATOM 599 N N . VAL A 1 85 ? -16.351 2.382 12.257 1.00 84.19 85 VAL A N 1
ATOM 600 C CA . VAL A 1 85 ? -17.816 2.306 12.136 1.00 84.19 85 VAL A CA 1
ATOM 601 C C . VAL A 1 85 ? -18.244 3.115 10.914 1.00 84.19 85 VAL A C 1
ATOM 603 O O . VAL A 1 85 ? -18.556 4.300 10.999 1.00 84.19 85 VAL A O 1
ATOM 606 N N . ILE A 1 86 ? -18.209 2.474 9.748 1.00 84.50 86 ILE A N 1
ATOM 607 C CA . ILE A 1 86 ? -18.655 3.075 8.489 1.00 84.50 86 ILE A CA 1
ATOM 608 C C . ILE A 1 86 ? -20.165 2.853 8.356 1.00 84.50 86 ILE A C 1
ATOM 610 O O . ILE A 1 86 ? -20.659 1.744 8.568 1.00 84.50 86 ILE A O 1
ATOM 614 N N . CYS A 1 87 ? -20.898 3.900 7.984 1.00 81.31 87 CYS A N 1
ATOM 615 C CA . CYS A 1 87 ? -22.296 3.820 7.568 1.00 81.31 87 CYS A CA 1
ATOM 616 C C . CYS A 1 87 ? -22.467 2.728 6.490 1.00 81.31 87 CYS A C 1
ATOM 618 O O . CYS A 1 87 ? -22.035 2.903 5.353 1.00 81.31 87 CYS A O 1
ATOM 620 N N . ARG A 1 88 ? -23.083 1.588 6.826 1.00 75.94 88 ARG A N 1
ATOM 621 C CA . ARG A 1 88 ? -23.426 0.545 5.846 1.00 75.94 88 ARG A CA 1
ATOM 622 C C . ARG A 1 88 ? -24.837 0.798 5.322 1.00 75.94 88 ARG A C 1
ATOM 624 O O . ARG A 1 88 ? -25.793 0.281 5.887 1.00 75.94 88 ARG A O 1
ATOM 631 N N . GLY A 1 89 ? -24.957 1.598 4.263 1.00 77.12 89 GLY A N 1
ATOM 632 C CA . GLY A 1 89 ? -26.248 1.908 3.630 1.00 77.12 89 GLY A CA 1
ATOM 633 C C . GLY A 1 89 ? -26.854 3.260 4.016 1.00 77.12 89 GLY A C 1
ATOM 634 O O . GLY A 1 89 ? -28.066 3.434 3.906 1.00 77.12 89 GLY A O 1
ATOM 635 N N . CYS A 1 90 ? -26.008 4.187 4.461 1.00 65.56 90 CYS A N 1
ATOM 636 C CA . CYS A 1 90 ? -26.213 5.608 4.210 1.00 65.56 90 CYS A CA 1
ATOM 637 C C . CYS A 1 90 ? -25.718 5.872 2.767 1.00 65.56 90 CYS A C 1
ATOM 639 O O . CYS A 1 90 ? -26.287 6.759 2.111 1.00 65.56 90 CYS A O 1
#

Foldseek 3Di:
DPPVVVVVVVVVCVVVPDDPPPDPPPPPPDPDPDDDPDPVVVVVVPDDPPDPDPDDPVNDPPVPDPDPVSVVVVVVVVVVVVVDPDPPPD